Protein AF-A0A2K2EVF2-F1 (afdb_monomer_lite)

Sequence (73 aa):
LPGYESIGIVAPMLLALARFGQGLGLGGEWGGAALLATENAPARKRALYGSFPQLGAPIGFFFANGTFLLLSW

Radius of gyration: 18.73 Å; chains: 1; bounding box: 47×14×44 Å

Structure (mmCIF, N/CA/C/O backbone):
data_AF-A0A2K2EVF2-F1
#
_entry.id   AF-A0A2K2EVF2-F1
#
loop_
_atom_site.group_PDB
_atom_site.id
_atom_site.type_symbol
_atom_site.label_atom_id
_atom_site.label_alt_id
_atom_site.label_comp_id
_atom_site.label_asym_id
_atom_site.label_entity_id
_atom_site.label_seq_id
_atom_site.pdbx_PDB_ins_code
_atom_site.Cartn_x
_atom_site.Cartn_y
_atom_site.Cartn_z
_atom_site.occupancy
_atom_site.B_iso_or_equiv
_atom_site.auth_seq_id
_atom_site.auth_comp_id
_atom_site.auth_asym_id
_atom_site.auth_atom_id
_atom_site.pdbx_PDB_model_num
ATOM 1 N N . LEU A 1 1 ? 11.338 -4.418 -14.281 1.00 75.50 1 LEU A N 1
ATOM 2 C CA . LEU A 1 1 ? 11.022 -4.491 -15.727 1.00 75.50 1 LEU A CA 1
ATOM 3 C C . LEU A 1 1 ? 12.274 -4.126 -16.516 1.00 75.50 1 LEU A C 1
ATOM 5 O O . LEU A 1 1 ? 13.040 -3.321 -15.991 1.00 75.50 1 LEU A O 1
ATOM 9 N N . PRO A 1 2 ? 12.492 -4.701 -17.713 1.00 85.44 2 PRO A N 1
ATOM 10 C CA . PRO A 1 2 ? 13.571 -4.277 -18.604 1.00 85.44 2 PRO A CA 1
ATOM 11 C C . PRO A 1 2 ? 13.462 -2.775 -18.890 1.00 85.44 2 PRO A C 1
ATOM 13 O O . PRO A 1 2 ? 12.353 -2.246 -18.994 1.00 85.44 2 PRO A O 1
ATOM 16 N N . GLY A 1 3 ? 14.603 -2.093 -18.976 1.00 92.38 3 GLY A N 1
ATOM 17 C CA . GLY A 1 3 ? 14.652 -0.656 -19.233 1.00 92.38 3 GLY A CA 1
ATOM 18 C C . GLY A 1 3 ? 14.330 -0.306 -20.686 1.00 92.38 3 GLY A C 1
ATOM 19 O O . GLY A 1 3 ? 14.285 -1.175 -21.560 1.00 92.38 3 GLY A O 1
ATOM 20 N N . TYR A 1 4 ? 14.156 0.990 -20.952 1.00 91.44 4 TYR A N 1
ATOM 21 C CA . TYR A 1 4 ? 13.953 1.497 -22.312 1.00 91.44 4 TYR A CA 1
ATOM 22 C C . TYR A 1 4 ? 15.096 1.088 -23.253 1.00 91.44 4 TYR A C 1
ATOM 24 O O . TYR A 1 4 ? 14.847 0.741 -24.400 1.00 91.44 4 TYR A O 1
ATOM 32 N N . GLU A 1 5 ? 16.334 1.035 -22.758 1.00 93.88 5 GLU A N 1
ATOM 33 C CA . GLU A 1 5 ? 17.485 0.608 -23.562 1.00 93.88 5 GLU A CA 1
ATOM 34 C C . GLU A 1 5 ? 17.387 -0.843 -24.057 1.00 93.88 5 GLU A C 1
ATOM 36 O O . GLU A 1 5 ? 17.946 -1.167 -25.098 1.00 93.88 5 GLU A O 1
ATOM 41 N N . SER A 1 6 ? 16.656 -1.718 -23.355 1.00 93.81 6 SER A N 1
ATOM 42 C CA . SER A 1 6 ? 16.525 -3.129 -23.743 1.00 93.81 6 SER A CA 1
ATOM 43 C C . SER A 1 6 ? 15.345 -3.397 -24.677 1.00 93.81 6 SER A C 1
ATOM 45 O O . SER A 1 6 ? 15.449 -4.251 -25.551 1.00 93.81 6 SER A O 1
ATOM 47 N N . ILE A 1 7 ? 14.206 -2.724 -24.474 1.00 94.31 7 ILE A N 1
ATOM 48 C CA . ILE A 1 7 ? 12.941 -3.045 -25.174 1.00 94.31 7 ILE A CA 1
ATOM 49 C C . ILE A 1 7 ? 12.209 -1.815 -25.739 1.00 94.31 7 ILE A C 1
ATOM 51 O O . ILE A 1 7 ? 11.051 -1.905 -26.154 1.00 94.31 7 ILE A O 1
ATOM 55 N N . GLY A 1 8 ? 12.862 -0.652 -25.757 1.00 93.44 8 GLY A N 1
ATOM 56 C CA . GLY A 1 8 ? 12.333 0.591 -26.311 1.00 93.44 8 GLY A CA 1
ATOM 57 C C . GLY A 1 8 ? 10.989 0.992 -25.705 1.00 93.44 8 GLY A C 1
ATOM 58 O O . GLY A 1 8 ? 10.751 0.868 -24.501 1.00 93.44 8 GLY A O 1
ATOM 59 N N . ILE A 1 9 ? 10.074 1.446 -26.562 1.00 95.31 9 ILE A N 1
ATOM 60 C CA . ILE A 1 9 ? 8.745 1.940 -26.170 1.00 95.31 9 ILE A CA 1
ATOM 61 C C . ILE A 1 9 ? 7.855 0.883 -25.496 1.00 95.31 9 ILE A C 1
ATOM 63 O O . ILE A 1 9 ? 6.898 1.224 -24.802 1.00 95.31 9 ILE A O 1
ATOM 67 N N . VAL A 1 10 ? 8.184 -0.403 -25.626 1.00 96.00 10 VAL A N 1
ATOM 68 C CA . VAL A 1 10 ? 7.458 -1.478 -24.938 1.00 96.00 10 VAL A CA 1
ATOM 69 C C . VAL A 1 10 ? 7.669 -1.412 -23.419 1.00 96.00 10 VAL A C 1
ATOM 71 O O . VAL A 1 10 ? 6.756 -1.761 -22.671 1.00 96.00 10 VAL A O 1
ATOM 74 N N . ALA A 1 11 ? 8.801 -0.883 -22.933 1.00 95.50 11 ALA A N 1
ATOM 75 C CA . ALA A 1 11 ? 9.060 -0.710 -21.498 1.00 95.50 11 ALA A CA 1
ATOM 76 C C . ALA A 1 11 ? 8.014 0.171 -20.786 1.00 95.50 11 ALA A C 1
ATOM 78 O O . ALA A 1 11 ? 7.399 -0.316 -19.830 1.00 95.50 11 ALA A O 1
ATOM 79 N N . PRO A 1 12 ? 7.760 1.430 -21.207 1.00 94.81 12 PRO A N 1
ATOM 80 C CA . PRO A 1 12 ? 6.741 2.257 -20.568 1.00 94.81 12 PRO A CA 1
ATOM 81 C C . PRO A 1 12 ? 5.324 1.699 -20.747 1.00 94.81 12 PRO A C 1
ATOM 83 O O . PRO A 1 12 ? 4.524 1.825 -19.825 1.00 94.81 12 PRO A O 1
ATOM 86 N N . MET A 1 13 ? 5.013 1.028 -21.864 1.00 96.50 13 MET A N 1
ATOM 87 C CA . MET A 1 13 ? 3.701 0.389 -22.055 1.00 96.50 13 MET A CA 1
ATOM 88 C C . MET A 1 13 ? 3.466 -0.755 -21.060 1.00 96.50 13 MET A C 1
ATOM 90 O O . MET A 1 13 ? 2.417 -0.810 -20.418 1.00 96.50 13 MET A O 1
ATOM 94 N N . LEU A 1 14 ? 4.453 -1.637 -20.873 1.00 95.44 14 LEU A N 1
ATOM 95 C CA . LEU A 1 14 ? 4.372 -2.713 -19.883 1.00 95.44 14 LEU A CA 1
ATOM 96 C C . LEU A 1 14 ? 4.324 -2.172 -18.453 1.00 95.44 14 LEU A C 1
ATOM 98 O O . LEU A 1 14 ? 3.568 -2.685 -17.629 1.00 95.44 14 LEU A O 1
ATOM 102 N N . LEU A 1 15 ? 5.100 -1.127 -18.149 1.00 95.19 15 LEU A N 1
ATOM 103 C CA . LEU A 1 15 ? 5.047 -0.465 -16.847 1.00 95.19 15 LEU A CA 1
ATOM 104 C C . LEU A 1 15 ? 3.663 0.143 -16.588 1.00 95.19 15 LEU A C 1
ATOM 106 O O . LEU A 1 15 ? 3.132 -0.024 -15.492 1.00 95.19 15 LEU A O 1
ATOM 110 N N . ALA A 1 16 ? 3.073 0.813 -17.580 1.00 96.38 16 ALA A N 1
ATOM 111 C CA . ALA A 1 16 ? 1.735 1.385 -17.480 1.00 96.38 16 ALA A CA 1
ATOM 112 C C . ALA A 1 16 ? 0.681 0.298 -17.238 1.00 96.38 16 ALA A C 1
ATOM 114 O O . ALA A 1 16 ? -0.137 0.439 -16.333 1.00 96.38 1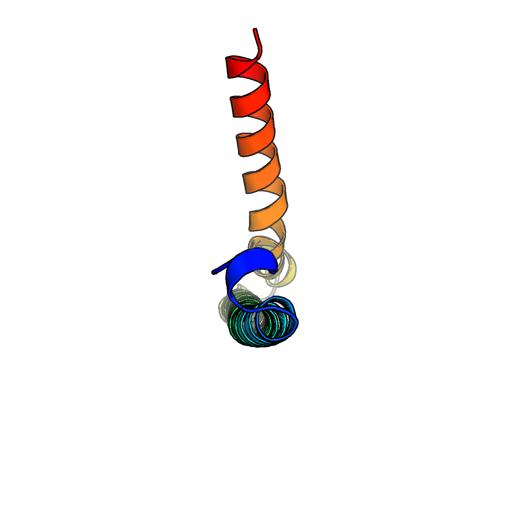6 ALA A O 1
ATOM 115 N N . LEU A 1 17 ? 0.745 -0.818 -17.972 1.00 96.88 17 LEU A N 1
ATOM 116 C CA . LEU A 1 17 ? -0.152 -1.957 -17.772 1.00 96.88 17 LEU A CA 1
ATOM 117 C C . LEU A 1 17 ? 0.001 -2.564 -16.370 1.00 96.88 17 LEU A C 1
ATOM 119 O O . LEU A 1 17 ? -0.991 -2.806 -15.683 1.00 96.88 17 LEU A O 1
ATOM 123 N N . ALA A 1 18 ? 1.239 -2.760 -15.914 1.00 95.88 18 ALA A N 1
ATOM 124 C CA . ALA A 1 18 ? 1.516 -3.260 -14.571 1.00 95.88 18 ALA A CA 1
ATOM 125 C C . ALA A 1 18 ? 0.992 -2.302 -13.491 1.00 95.88 18 ALA A C 1
ATOM 127 O O . ALA A 1 18 ? 0.403 -2.745 -12.507 1.00 95.88 18 ALA A O 1
ATOM 128 N N . ARG A 1 19 ? 1.156 -0.987 -13.680 1.00 95.94 19 ARG A N 1
ATOM 129 C CA . ARG A 1 19 ? 0.646 0.042 -12.761 1.00 95.94 19 ARG A CA 1
ATOM 130 C C . ARG A 1 19 ? -0.870 0.114 -12.752 1.00 95.94 19 ARG A C 1
ATOM 132 O O . ARG A 1 19 ? -1.449 0.270 -11.684 1.00 95.94 19 ARG A O 1
ATOM 139 N N . PHE A 1 20 ? -1.505 -0.052 -13.905 1.00 96.56 20 PHE A N 1
ATOM 140 C CA . PHE A 1 20 ? -2.953 -0.155 -13.999 1.00 96.56 20 PHE A CA 1
ATOM 141 C C . PHE A 1 20 ? -3.465 -1.367 -13.211 1.00 96.56 20 PHE A C 1
ATOM 143 O O . PHE A 1 20 ? -4.339 -1.218 -12.362 1.00 96.56 20 PHE A O 1
ATOM 150 N N . GLY A 1 21 ? -2.852 -2.541 -13.400 1.00 95.75 21 GLY A N 1
ATOM 151 C CA . GLY A 1 21 ? -3.178 -3.743 -12.626 1.00 95.75 21 GLY A CA 1
ATOM 152 C C . GLY A 1 21 ? -2.965 -3.567 -11.118 1.00 95.75 21 GLY A C 1
ATOM 153 O O . GLY A 1 21 ? -3.836 -3.924 -10.328 1.00 95.75 21 GLY A O 1
ATOM 154 N N . GLN A 1 22 ? -1.848 -2.952 -10.710 1.00 95.00 22 GLN A N 1
ATOM 155 C CA . GLN A 1 22 ? -1.592 -2.597 -9.308 1.00 95.00 22 GLN A CA 1
ATOM 156 C C . GLN A 1 22 ? -2.667 -1.653 -8.755 1.00 95.00 22 GLN A C 1
ATOM 158 O O . GLN A 1 22 ? -3.141 -1.862 -7.643 1.00 95.00 22 GLN A O 1
ATOM 163 N N . GLY A 1 23 ? -3.078 -0.648 -9.532 1.00 93.56 23 GLY A N 1
ATOM 164 C CA . GLY A 1 23 ? -4.129 0.294 -9.152 1.00 93.56 23 GLY A CA 1
ATOM 165 C C . GLY A 1 23 ? -5.489 -0.374 -8.961 1.00 93.56 23 GLY A C 1
ATOM 166 O O . GLY A 1 23 ? -6.185 -0.057 -8.001 1.00 93.56 23 GLY A O 1
ATOM 167 N N . LEU A 1 24 ? -5.847 -1.335 -9.819 1.00 94.19 24 LEU A N 1
ATOM 168 C CA . LEU A 1 24 ? -7.081 -2.113 -9.669 1.00 94.19 24 LEU A CA 1
ATOM 169 C C . LEU A 1 24 ? -7.081 -2.944 -8.382 1.00 94.19 24 LEU A C 1
ATOM 171 O O . LEU A 1 24 ? -8.054 -2.904 -7.630 1.00 94.19 24 LEU A O 1
ATOM 175 N N . GLY A 1 25 ? -5.988 -3.664 -8.112 1.00 92.25 25 GLY A N 1
ATOM 176 C CA . GLY A 1 25 ? -5.851 -4.466 -6.894 1.00 92.25 25 GLY A CA 1
ATOM 177 C C . GLY A 1 25 ? -5.901 -3.602 -5.636 1.00 92.25 25 GLY A C 1
ATOM 178 O O . GLY A 1 25 ? -6.715 -3.849 -4.748 1.00 92.25 25 GLY A O 1
ATOM 179 N N . LEU A 1 26 ? -5.098 -2.536 -5.608 1.00 91.00 26 LEU A N 1
ATOM 180 C CA . LEU A 1 26 ? -5.033 -1.612 -4.479 1.00 91.00 26 LEU A CA 1
ATOM 181 C C . LEU A 1 26 ? -6.379 -0.915 -4.240 1.00 91.00 26 LEU A C 1
ATOM 183 O O . LEU A 1 26 ? -6.814 -0.807 -3.100 1.00 91.00 26 LEU A O 1
ATOM 187 N N . GLY A 1 27 ? -7.058 -0.464 -5.299 1.00 88.69 27 GLY A N 1
ATOM 188 C CA . GLY A 1 27 ? -8.354 0.208 -5.192 1.00 88.69 27 GLY A CA 1
ATOM 189 C C . GLY A 1 27 ? -9.459 -0.709 -4.663 1.00 88.69 27 GLY A C 1
A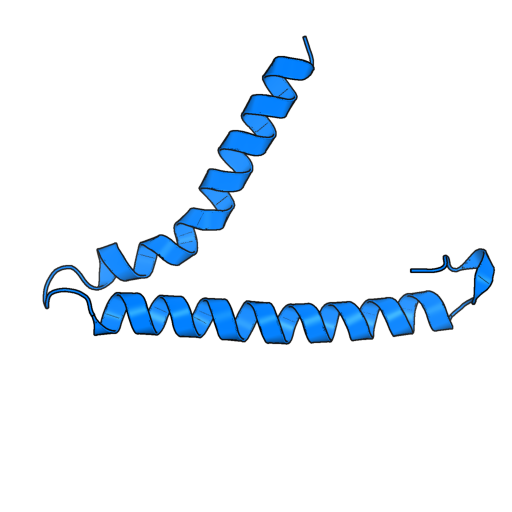TOM 190 O O . GLY A 1 27 ? -10.252 -0.292 -3.818 1.00 88.69 27 GLY A O 1
ATOM 191 N N . GLY A 1 28 ? -9.481 -1.966 -5.116 1.00 89.19 28 GLY A N 1
ATOM 192 C CA . GLY A 1 28 ? -10.423 -2.975 -4.630 1.00 89.19 28 GLY A CA 1
ATOM 193 C C . GLY A 1 28 ? -10.190 -3.335 -3.163 1.00 89.19 28 GLY A C 1
ATOM 194 O O . GLY A 1 28 ? -11.135 -3.354 -2.374 1.00 89.19 28 GLY A O 1
ATOM 195 N N . GLU A 1 29 ? -8.931 -3.555 -2.782 1.00 91.00 29 GLU A N 1
ATOM 196 C CA . GLU A 1 29 ? -8.544 -3.852 -1.400 1.00 91.00 29 GLU A CA 1
ATOM 197 C C . GLU A 1 29 ? -8.894 -2.695 -0.456 1.00 91.00 29 GLU A C 1
ATOM 199 O O . GLU A 1 29 ? -9.517 -2.907 0.582 1.00 91.00 29 GLU A O 1
ATOM 204 N N . TRP A 1 30 ? -8.562 -1.460 -0.840 1.00 88.75 30 TRP A N 1
ATOM 205 C CA . TRP A 1 30 ? -8.816 -0.272 -0.024 1.00 88.75 30 TRP A CA 1
ATOM 206 C C . TRP A 1 30 ? -10.304 -0.014 0.205 1.00 88.75 30 TRP A C 1
ATOM 208 O O . TRP A 1 30 ? -10.727 0.207 1.342 1.00 88.75 30 TRP A O 1
ATOM 218 N N . GLY A 1 31 ? -11.107 -0.051 -0.862 1.00 88.12 31 GLY A N 1
ATOM 219 C CA . GLY A 1 31 ? -12.554 0.143 -0.764 1.00 88.12 31 GLY A CA 1
ATOM 220 C C . GLY A 1 31 ? -13.230 -0.964 0.045 1.00 88.12 31 GLY A C 1
ATOM 221 O O . GLY A 1 31 ? -14.048 -0.680 0.922 1.00 88.12 31 GLY A O 1
ATOM 222 N N . GLY A 1 32 ? -12.841 -2.219 -0.195 1.00 90.38 32 GLY A N 1
ATOM 223 C CA . GLY A 1 32 ? -13.364 -3.382 0.521 1.00 90.38 32 GLY A CA 1
ATOM 224 C C . GLY A 1 32 ? -12.998 -3.388 2.006 1.00 90.38 32 GLY A C 1
ATOM 225 O O . GLY A 1 32 ? -13.862 -3.636 2.843 1.00 90.38 32 GLY A O 1
ATOM 226 N N . ALA A 1 33 ? -11.755 -3.050 2.359 1.00 89.56 33 ALA A N 1
ATOM 227 C CA . ALA A 1 33 ? -11.313 -2.970 3.751 1.00 89.56 33 ALA A CA 1
ATOM 228 C C . ALA A 1 33 ? -12.045 -1.865 4.529 1.00 89.56 33 ALA A C 1
ATOM 230 O O . ALA A 1 33 ? -12.442 -2.078 5.676 1.00 89.56 33 ALA A O 1
ATOM 231 N N . ALA A 1 34 ? -12.271 -0.701 3.910 1.00 89.81 34 ALA A N 1
ATOM 232 C CA . ALA A 1 34 ? -13.039 0.386 4.518 1.00 89.81 34 ALA A CA 1
ATOM 233 C C . ALA A 1 34 ? -14.512 0.004 4.736 1.00 89.81 34 ALA A C 1
ATOM 235 O O . ALA A 1 34 ? -15.066 0.257 5.810 1.00 89.81 34 ALA A O 1
ATOM 236 N N . LEU A 1 35 ? -15.137 -0.652 3.755 1.00 90.56 35 LEU A N 1
ATOM 237 C CA . LEU A 1 35 ? -16.491 -1.193 3.892 1.00 90.56 35 LEU A CA 1
ATOM 238 C C . LEU A 1 35 ? -16.558 -2.222 5.018 1.00 90.56 35 LEU A C 1
ATOM 240 O O . LEU A 1 35 ? -17.292 -2.013 5.980 1.00 90.56 35 LEU A O 1
ATOM 244 N N . LEU A 1 36 ? -15.710 -3.250 4.981 1.00 91.62 36 LEU A N 1
ATOM 245 C CA . LEU A 1 36 ? -15.682 -4.303 5.994 1.00 91.62 36 LEU A CA 1
ATOM 246 C C . LEU A 1 36 ? -15.488 -3.734 7.409 1.00 91.62 36 LEU A C 1
ATOM 248 O O . LEU A 1 36 ? -16.183 -4.140 8.345 1.00 91.62 36 LEU A O 1
ATOM 252 N N . ALA A 1 37 ? -14.578 -2.770 7.572 1.00 89.88 37 ALA A N 1
ATOM 253 C CA . ALA A 1 37 ? -14.318 -2.133 8.859 1.00 89.88 37 ALA A CA 1
ATOM 254 C C . ALA A 1 37 ? -15.521 -1.327 9.369 1.00 89.88 37 ALA A C 1
ATOM 256 O O . ALA A 1 37 ? -15.785 -1.317 10.569 1.00 89.88 37 ALA A O 1
ATOM 257 N N . THR A 1 38 ? -16.269 -0.662 8.486 1.00 90.94 38 THR A N 1
ATOM 258 C CA . THR A 1 38 ? -17.446 0.134 8.874 1.00 90.94 38 THR A CA 1
ATOM 259 C C . THR A 1 38 ? -18.707 -0.711 9.066 1.00 90.94 38 THR A C 1
ATOM 261 O O . THR A 1 38 ? -19.534 -0.387 9.927 1.00 90.94 38 THR A O 1
ATOM 264 N N . GLU A 1 39 ? -18.855 -1.805 8.320 1.00 93.44 39 GLU A N 1
ATOM 265 C CA . GLU A 1 39 ? -19.968 -2.754 8.426 1.00 93.44 39 GLU A CA 1
ATOM 266 C C . GLU A 1 39 ? -19.927 -3.532 9.738 1.00 93.44 39 GLU A C 1
ATOM 268 O O . GLU A 1 39 ? -20.947 -3.622 10.417 1.00 93.44 39 GLU A O 1
ATOM 273 N N . ASN A 1 40 ? -18.743 -3.999 10.144 1.00 90.44 40 ASN A N 1
ATOM 274 C CA . ASN A 1 40 ? -18.550 -4.736 11.397 1.00 90.44 40 ASN A CA 1
ATOM 275 C C . ASN A 1 40 ? -18.416 -3.826 12.631 1.00 90.44 40 ASN A C 1
ATOM 277 O O . ASN A 1 40 ? -18.315 -4.310 13.760 1.00 90.44 40 ASN A O 1
ATOM 281 N N . ALA A 1 41 ? -18.390 -2.505 12.448 1.00 89.12 41 ALA A N 1
ATOM 282 C CA . ALA A 1 41 ? -18.195 -1.577 13.550 1.00 89.12 41 ALA A CA 1
ATOM 283 C C . ALA A 1 41 ? -19.480 -1.337 14.368 1.00 89.12 41 ALA A C 1
ATOM 285 O O . ALA A 1 41 ? -20.573 -1.226 13.807 1.00 89.12 41 ALA A O 1
ATOM 286 N N . PRO A 1 42 ? -19.356 -1.125 15.694 1.00 88.94 42 PRO A N 1
ATOM 287 C CA . PRO A 1 42 ? -20.471 -0.726 16.547 1.00 88.94 42 PRO A CA 1
ATOM 288 C C . PRO A 1 42 ? -21.173 0.536 16.023 1.00 88.94 42 PRO A C 1
ATOM 290 O O . PRO A 1 42 ? -20.512 1.452 15.527 1.00 88.94 42 PRO A O 1
ATOM 293 N N . ALA A 1 43 ? -22.491 0.640 16.233 1.00 83.25 43 ALA A N 1
ATOM 294 C CA . ALA A 1 43 ? -23.364 1.680 15.663 1.00 83.25 43 ALA A CA 1
ATOM 295 C C . ALA A 1 43 ? -22.915 3.143 15.896 1.00 83.25 43 ALA A C 1
ATOM 297 O O . ALA A 1 43 ? -23.336 4.037 15.170 1.00 83.25 43 ALA A O 1
ATOM 298 N N . ARG A 1 44 ? -22.023 3.398 16.865 1.00 87.56 44 ARG A N 1
ATOM 299 C CA . ARG A 1 44 ? -21.470 4.730 17.180 1.00 87.56 44 ARG A CA 1
ATOM 300 C C . ARG A 1 44 ? -19.967 4.897 16.927 1.00 87.56 44 ARG A C 1
ATOM 302 O O . ARG A 1 44 ? -19.418 5.946 17.242 1.00 87.56 44 ARG A O 1
ATOM 309 N N . LYS A 1 45 ? -19.291 3.874 16.394 1.00 89.25 45 LYS A N 1
ATOM 310 C CA . LYS A 1 45 ? -17.831 3.862 16.172 1.00 89.25 45 LYS A CA 1
ATOM 311 C C . LYS A 1 45 ? -17.433 3.621 14.714 1.00 89.25 45 LYS A C 1
ATOM 313 O O . LYS A 1 45 ? -16.249 3.526 14.425 1.00 89.25 45 LYS A O 1
ATOM 318 N N . ARG A 1 46 ? -18.388 3.573 13.784 1.00 86.75 46 ARG A N 1
ATOM 319 C CA . ARG A 1 46 ? -18.127 3.290 12.360 1.00 86.75 46 ARG A CA 1
ATOM 320 C C . ARG A 1 46 ? -17.095 4.235 11.743 1.00 86.75 46 ARG A C 1
ATOM 322 O O . ARG A 1 46 ? -16.193 3.766 11.067 1.00 86.75 46 ARG A O 1
ATOM 329 N N . ALA A 1 47 ? -17.159 5.531 12.059 1.00 85.88 47 ALA A N 1
ATOM 330 C CA . ALA A 1 47 ? -16.169 6.508 11.599 1.00 85.88 47 ALA A CA 1
ATOM 331 C C . ALA A 1 47 ? -14.756 6.215 12.132 1.00 85.88 47 ALA A C 1
ATOM 333 O O . ALA A 1 47 ? -13.790 6.305 11.389 1.00 85.88 47 ALA A O 1
ATOM 334 N N . LEU A 1 48 ? -14.631 5.806 13.398 1.00 86.81 48 LEU A N 1
ATOM 335 C CA . LEU A 1 48 ? -13.340 5.450 13.986 1.00 86.81 48 LEU A CA 1
ATOM 336 C C . LEU A 1 48 ? -12.743 4.210 13.306 1.00 86.81 48 LEU A C 1
ATOM 338 O O . LEU A 1 48 ? -11.573 4.215 12.947 1.00 86.81 48 LEU A O 1
ATOM 342 N N . TYR A 1 49 ? -13.552 3.167 13.106 1.00 88.62 49 TYR A N 1
ATOM 343 C CA . TYR A 1 49 ? -13.111 1.905 12.505 1.00 88.62 49 TYR A CA 1
ATOM 344 C C . TYR A 1 49 ? -12.823 2.053 11.001 1.00 88.62 49 TYR A C 1
ATOM 346 O O . TYR A 1 49 ? -11.834 1.519 10.512 1.00 88.62 49 TYR A O 1
ATOM 354 N N . GLY A 1 50 ? -13.618 2.853 10.284 1.00 87.88 50 GLY A N 1
ATOM 355 C CA . GLY A 1 50 ? -13.386 3.193 8.876 1.00 87.88 50 GLY A CA 1
ATOM 356 C C . GLY A 1 50 ? -12.152 4.068 8.627 1.00 87.88 50 GLY A C 1
ATOM 357 O O . GLY A 1 50 ? -11.648 4.104 7.506 1.00 87.88 50 GLY A O 1
ATOM 358 N N . SER A 1 51 ? -11.627 4.743 9.653 1.00 88.94 51 SER A N 1
ATOM 359 C CA . SER A 1 51 ? -10.380 5.511 9.548 1.00 88.94 51 SER A CA 1
ATOM 360 C C . SER A 1 51 ? -9.122 4.641 9.614 1.00 88.94 51 SER A C 1
ATOM 362 O O . SER A 1 51 ? -8.074 5.075 9.145 1.00 88.94 51 SER A O 1
ATOM 364 N N . PHE A 1 52 ? -9.185 3.415 10.147 1.00 87.44 52 PHE A N 1
ATOM 365 C CA . PHE A 1 52 ? -7.996 2.557 10.278 1.00 87.44 52 PHE A CA 1
ATOM 366 C C . PHE A 1 52 ? -7.311 2.228 8.943 1.00 87.44 52 PHE A C 1
ATOM 368 O O . PHE A 1 52 ? -6.089 2.369 8.882 1.00 87.44 52 PHE A O 1
ATOM 375 N N . PRO A 1 53 ? -8.034 1.871 7.862 1.00 87.12 53 PRO A N 1
ATOM 376 C CA . PRO A 1 53 ? -7.411 1.671 6.553 1.00 87.12 53 PRO A CA 1
ATOM 377 C C . PRO A 1 53 ? -6.635 2.904 6.059 1.00 87.12 53 PRO A C 1
ATOM 379 O O . PRO A 1 53 ? -5.539 2.767 5.525 1.00 87.12 53 PRO A O 1
ATOM 382 N N . GLN A 1 54 ? -7.137 4.117 6.328 1.00 87.25 54 GLN A N 1
ATOM 383 C CA . GLN A 1 54 ? -6.469 5.370 5.948 1.00 87.25 54 GLN A CA 1
ATOM 384 C C . GLN A 1 54 ? -5.180 5.637 6.734 1.00 87.25 54 GLN A C 1
ATOM 386 O O . GLN A 1 54 ? -4.278 6.300 6.224 1.00 87.25 54 GLN A O 1
ATOM 391 N N . LEU A 1 55 ? -5.063 5.109 7.955 1.00 89.50 55 LEU A N 1
ATOM 392 C CA . LEU A 1 55 ? -3.892 5.315 8.809 1.00 89.50 55 LEU A CA 1
ATOM 393 C C . LEU A 1 55 ? -2.687 4.448 8.415 1.00 89.50 55 LEU A C 1
ATOM 395 O O . LEU A 1 55 ? -1.566 4.767 8.808 1.00 89.50 55 LEU A O 1
ATOM 399 N N . GLY A 1 56 ? -2.875 3.389 7.622 1.00 87.88 56 GLY A N 1
ATOM 400 C CA . GLY A 1 56 ? -1.790 2.471 7.257 1.00 87.88 56 GLY A CA 1
ATOM 401 C C . GLY A 1 56 ? -0.616 3.163 6.554 1.00 87.88 56 GLY A C 1
ATOM 402 O O . GLY A 1 56 ? 0.533 3.015 6.968 1.00 87.88 56 GLY A O 1
ATOM 403 N N . ALA A 1 57 ? -0.903 3.979 5.535 1.00 89.38 57 ALA A N 1
ATOM 404 C CA . ALA A 1 57 ? 0.117 4.715 4.787 1.00 89.38 57 ALA A CA 1
ATOM 405 C C . ALA A 1 57 ? 0.912 5.724 5.647 1.00 89.38 57 ALA A C 1
ATOM 407 O O . ALA A 1 57 ? 2.140 5.627 5.670 1.00 89.38 57 ALA A O 1
ATOM 408 N N . PRO A 1 58 ? 0.286 6.668 6.381 1.00 92.62 58 PRO A N 1
ATOM 409 C CA . PRO A 1 58 ? 1.030 7.634 7.189 1.00 92.62 58 PRO A CA 1
ATOM 410 C C . PRO A 1 58 ? 1.834 6.980 8.319 1.00 92.62 58 PRO A C 1
ATOM 412 O O . PRO A 1 58 ? 2.951 7.418 8.586 1.00 92.62 58 PRO A O 1
ATOM 415 N N . ILE A 1 59 ? 1.327 5.910 8.942 1.00 94.88 59 ILE A N 1
ATOM 416 C CA . ILE A 1 59 ? 2.083 5.161 9.958 1.00 94.88 59 ILE A CA 1
ATOM 417 C C . ILE A 1 59 ? 3.312 4.496 9.324 1.00 94.88 59 ILE A C 1
ATOM 419 O O . ILE A 1 59 ? 4.418 4.621 9.849 1.00 94.88 59 ILE A O 1
ATOM 423 N N . GLY A 1 60 ? 3.145 3.840 8.172 1.00 93.62 60 GLY A N 1
ATOM 424 C CA . GLY A 1 60 ? 4.257 3.236 7.437 1.00 93.62 60 GLY A CA 1
ATOM 425 C C . GLY A 1 60 ? 5.318 4.263 7.043 1.00 93.62 60 GLY A C 1
ATOM 426 O O . GLY A 1 60 ? 6.507 4.030 7.252 1.00 93.62 60 GLY A O 1
ATOM 427 N N . PHE A 1 61 ? 4.898 5.434 6.554 1.00 95.56 61 PHE A N 1
ATOM 428 C CA . PHE A 1 61 ? 5.819 6.528 6.252 1.00 95.56 61 PHE A CA 1
ATOM 429 C C . PHE A 1 61 ? 6.533 7.048 7.492 1.00 95.56 61 PHE A C 1
ATOM 431 O O . PHE A 1 61 ? 7.732 7.305 7.420 1.00 95.56 61 PHE A O 1
ATOM 438 N N . PHE A 1 62 ? 5.844 7.187 8.623 1.00 97.06 62 PHE A N 1
ATOM 439 C CA . PHE A 1 62 ? 6.471 7.622 9.866 1.00 97.06 62 PHE A CA 1
ATOM 440 C C . PHE A 1 62 ? 7.614 6.684 10.272 1.00 97.06 62 PHE A C 1
ATOM 442 O O . PHE A 1 62 ? 8.730 7.145 10.510 1.00 97.06 62 PHE A O 1
ATOM 449 N N . PHE A 1 63 ? 7.374 5.369 10.262 1.00 97.25 63 PHE A N 1
ATOM 450 C CA . PHE A 1 63 ? 8.414 4.386 10.568 1.00 97.25 63 PHE A CA 1
ATOM 451 C C . PHE A 1 63 ? 9.529 4.365 9.522 1.00 97.25 63 PHE A C 1
ATOM 453 O O . PHE A 1 63 ? 10.695 4.385 9.898 1.00 97.25 63 PHE A O 1
ATOM 460 N N . ALA A 1 64 ? 9.202 4.388 8.226 1.00 96.38 64 ALA A N 1
ATOM 461 C CA . ALA A 1 64 ? 10.205 4.382 7.161 1.00 96.38 64 ALA A CA 1
ATOM 462 C C . ALA A 1 64 ? 11.151 5.589 7.257 1.00 96.38 64 ALA A C 1
ATOM 464 O O . ALA A 1 64 ? 12.371 5.42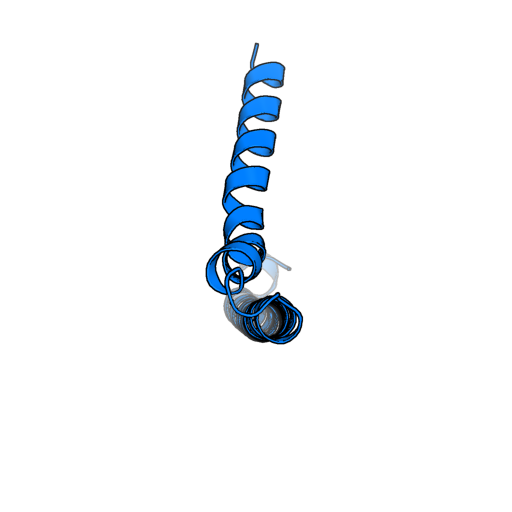7 7.222 1.00 96.38 64 ALA A O 1
ATOM 465 N N . ASN A 1 65 ? 10.596 6.790 7.438 1.00 96.19 65 ASN A N 1
ATOM 466 C CA . ASN A 1 65 ? 11.387 8.007 7.611 1.00 96.19 65 ASN A CA 1
ATOM 467 C C . ASN A 1 65 ? 12.166 7.993 8.932 1.00 96.19 65 ASN A C 1
ATOM 469 O O . ASN A 1 65 ? 13.327 8.387 8.950 1.00 96.19 65 ASN A O 1
ATOM 473 N N . GLY A 1 66 ? 11.568 7.505 10.023 1.00 96.81 66 GLY A N 1
ATOM 474 C CA . GLY A 1 66 ? 12.250 7.371 11.311 1.00 96.81 66 GLY A CA 1
ATOM 475 C C . GLY A 1 66 ? 13.450 6.423 11.251 1.00 96.81 66 GLY A C 1
ATOM 476 O O . GLY A 1 66 ? 14.529 6.766 11.725 1.00 96.81 66 GLY A O 1
ATOM 477 N N . THR A 1 67 ? 13.303 5.257 10.616 1.00 97.06 67 THR A N 1
ATOM 478 C CA . THR A 1 67 ? 14.409 4.311 10.411 1.00 97.06 67 THR A CA 1
ATOM 479 C C . THR A 1 67 ? 15.483 4.894 9.503 1.00 97.06 67 THR A C 1
ATOM 481 O O . THR A 1 67 ? 16.664 4.779 9.818 1.00 97.06 67 THR A O 1
ATOM 484 N N . PHE A 1 68 ? 15.095 5.552 8.409 1.00 96.69 68 PHE A N 1
ATOM 485 C CA . PHE A 1 68 ? 16.049 6.229 7.534 1.00 96.69 68 PHE A CA 1
ATOM 486 C C . PHE A 1 68 ? 16.855 7.289 8.294 1.00 96.69 68 PHE A C 1
ATOM 488 O O . PHE A 1 68 ? 18.077 7.309 8.195 1.00 96.69 68 PHE A O 1
ATOM 495 N N . LEU A 1 69 ? 16.186 8.107 9.112 1.00 96.19 69 LEU A N 1
ATOM 496 C CA . LEU A 1 69 ? 16.833 9.117 9.943 1.00 96.19 69 LEU A CA 1
ATOM 497 C C . LEU A 1 69 ? 17.846 8.486 10.905 1.00 96.19 69 LEU A C 1
ATOM 499 O O . LEU A 1 69 ? 18.973 8.960 10.982 1.00 96.19 69 LEU A O 1
ATOM 503 N N . LEU A 1 70 ? 17.480 7.400 11.592 1.00 95.81 70 LEU A N 1
ATOM 504 C CA . LEU A 1 70 ? 18.378 6.691 12.512 1.00 95.81 70 LEU A CA 1
ATOM 505 C C . LEU A 1 70 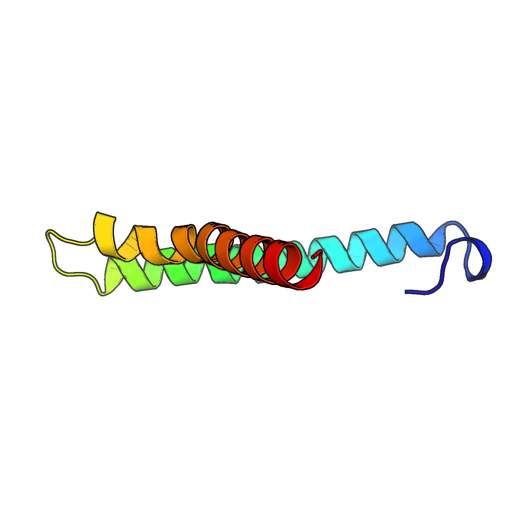? 19.619 6.112 11.819 1.00 95.81 70 LEU A C 1
ATOM 507 O O . LEU A 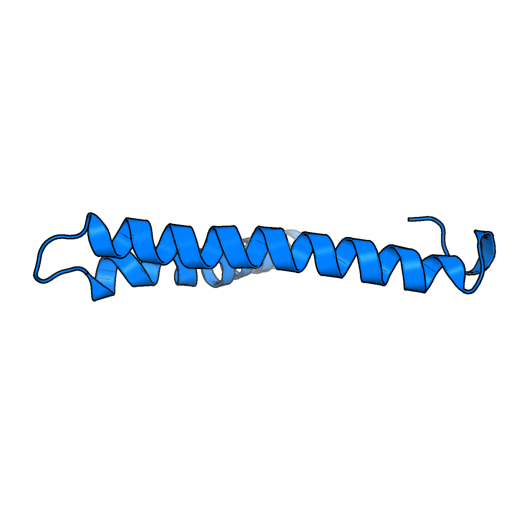1 70 ? 20.685 6.093 12.419 1.00 95.81 70 LEU A O 1
ATOM 511 N N . LEU A 1 71 ? 19.480 5.641 10.578 1.00 96.06 71 LEU A N 1
ATOM 512 C CA . LEU A 1 71 ? 20.586 5.087 9.789 1.00 96.06 71 LEU A CA 1
ATOM 513 C C . LEU A 1 71 ? 21.446 6.157 9.104 1.00 96.06 71 LEU A C 1
ATOM 515 O O . LEU A 1 71 ? 22.527 5.844 8.619 1.00 96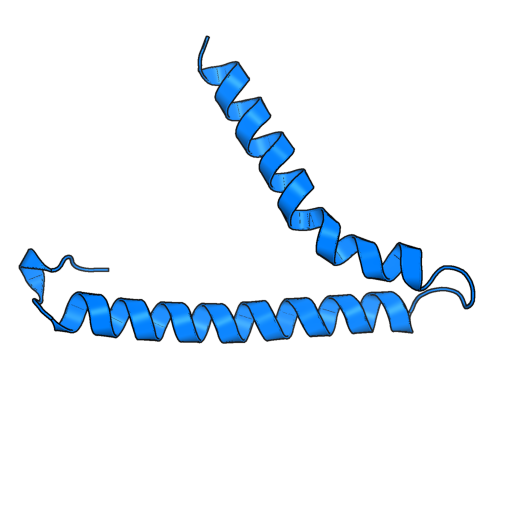.06 71 LEU A O 1
ATOM 519 N N . SER A 1 72 ? 20.948 7.391 9.011 1.00 89.44 72 SER A N 1
ATOM 520 C CA . SER A 1 72 ? 21.635 8.504 8.345 1.00 89.44 72 SER A CA 1
ATOM 521 C C . SER A 1 72 ? 22.643 9.257 9.226 1.00 89.44 72 SER A C 1
ATOM 523 O O . SER A 1 72 ? 23.236 10.223 8.745 1.00 89.44 72 SER A O 1
ATOM 525 N N . TRP A 1 73 ? 22.824 8.832 10.482 1.00 69.81 73 TRP A N 1
ATOM 526 C CA . TRP A 1 73 ? 23.831 9.349 11.418 1.00 69.81 73 TRP A CA 1
ATOM 527 C C . TRP A 1 73 ? 25.114 8.521 11.402 1.00 69.81 73 TRP A C 1
ATOM 529 O O . TRP A 1 73 ? 25.013 7.274 11.368 1.00 69.81 73 TRP A O 1
#

Organism: NCBI:txid84032

pLDDT: mean 91.61, std 4.81, range [69.81, 97.25]

Secondary structure (DSSP, 8-state):
---HHHHTTHHHHHHHHHHHHHHHHHHHHHHHHHHHHHHSS-TTTHHHHHHHHHHHHHHHHHHHHHHHHHHT-

Foldseek 3Di:
DDDCVVVNPVVVVVVVVVVVVVCVVVVCCLVVQLCVQLVPDDPPCSVVSSCVSVVPVVVVVVVVVVVVVVVVD

InterPro domains:
  IPR005828 Major facilitator, sugar transporter-like [PF00083] (13-70)
  IPR020846 Major facilitator superfamily domain [PS50850] (1-73)
  IPR036259 MFS transporter superfamily [G3DSA:1.20.1250.20] (3-73)
  IPR036259 MFS transporter superfamily [SSF103473] (11-71)